Protein AF-A0A1G4RU15-F1 (afdb_monomer_lite)

Foldseek 3Di:
DPPVAPVLVVQLVVLLCCLLQQVCVVVVAAAEEEEQLSSCCLVCVCVQFCPPVVDPDDDPGPHPDGSLVCCLRRYAYECEPPLDLVSVVSSCVRNNLLRYAYDHNPPVGDPCSSVVSLVPRPDDPVSSCNRDDDSCCVVVVD

Sequence (142 aa):
MGPTWAFAQETAVHALRLMGSGLFDEHPNLRIILGHMGEGLPYMMWRIDHRNAWVKVPPKYPAKRRIADYFNENFYITTSGNFRTQTLIDAMLEIGADRILFSTDWPFENIDHAADWFDTTTISEADRAKIGRTNAKLLFGI

InterPro domains:
  IPR006680 Amidohydrolase-related [PF04909] (6-142)
  IPR032465 2-amino-3-carboxymuconate-6-semialdehyde decarboxylase [PTHR21240] (5-141)
  IPR032466 Metal-dependent hydrolase [SSF51556] (3-142)

Structure (mmCIF, N/CA/C/O backbone):
data_AF-A0A1G4RU15-F1
#
_entry.id   AF-A0A1G4RU15-F1
#
loop_
_atom_site.group_PDB
_atom_site.id
_atom_site.type_symbol
_atom_site.label_atom_id
_atom_site.label_alt_id
_atom_site.label_comp_id
_atom_site.label_asym_id
_atom_site.label_entity_id
_atom_site.label_seq_id
_atom_site.pdbx_PDB_ins_code
_atom_site.Cartn_x
_atom_site.Cartn_y
_atom_site.Cartn_z
_atom_site.occupancy
_atom_site.B_iso_or_equiv
_atom_site.auth_seq_id
_atom_site.auth_comp_id
_atom_site.auth_asym_id
_atom_site.auth_atom_id
_atom_site.pdbx_PDB_model_num
ATOM 1 N N . MET A 1 1 ? 1.810 15.568 -16.271 1.00 77.19 1 MET A N 1
ATOM 2 C CA . MET A 1 1 ? 2.767 14.784 -15.460 1.00 77.19 1 MET A CA 1
ATOM 3 C C . MET A 1 1 ? 2.131 13.445 -15.065 1.00 77.19 1 MET A C 1
ATOM 5 O O . MET A 1 1 ? 1.951 13.257 -13.881 1.00 77.19 1 MET A O 1
ATOM 9 N N . GLY A 1 2 ? 1.721 12.563 -15.995 1.00 95.94 2 GLY A N 1
ATOM 10 C CA . GLY A 1 2 ? 0.877 11.372 -15.709 1.00 95.94 2 GLY A CA 1
ATOM 11 C C . GLY A 1 2 ? 1.464 10.376 -14.685 1.00 95.94 2 GLY A C 1
ATOM 12 O O . GLY A 1 2 ? 1.440 10.675 -13.489 1.00 95.94 2 GLY A O 1
ATOM 13 N N . PRO A 1 3 ? 2.032 9.229 -15.108 1.00 96.94 3 PRO A N 1
ATOM 14 C CA . PRO A 1 3 ? 2.704 8.308 -14.181 1.00 96.94 3 PRO A CA 1
ATOM 15 C C . PRO A 1 3 ? 3.962 8.928 -13.554 1.00 96.94 3 PRO A C 1
ATOM 17 O O . PRO A 1 3 ? 4.397 8.525 -12.486 1.00 96.94 3 PRO A O 1
ATOM 20 N N . THR A 1 4 ? 4.519 9.974 -14.173 1.00 98.31 4 THR A N 1
ATOM 21 C CA . THR A 1 4 ? 5.686 10.703 -13.658 1.00 98.31 4 THR A CA 1
ATOM 22 C C . THR A 1 4 ? 5.469 11.294 -12.259 1.00 98.31 4 THR A C 1
ATOM 24 O O . THR A 1 4 ? 6.441 11.429 -11.524 1.00 98.31 4 THR A O 1
ATOM 27 N N . TRP A 1 5 ? 4.244 11.721 -11.907 1.00 98.12 5 TRP A N 1
ATOM 28 C CA . TRP A 1 5 ? 3.980 12.331 -10.591 1.00 98.12 5 TRP A CA 1
ATOM 29 C C . TRP A 1 5 ? 2.497 12.430 -10.209 1.00 98.12 5 TRP A C 1
ATOM 31 O O . TRP A 1 5 ? 2.119 12.148 -9.075 1.00 98.12 5 TRP A O 1
ATOM 41 N N . ALA A 1 6 ? 1.645 12.896 -11.127 1.00 98.56 6 ALA A N 1
ATOM 42 C CA . ALA A 1 6 ? 0.278 13.303 -10.803 1.00 98.56 6 ALA A CA 1
ATOM 43 C C . ALA A 1 6 ? -0.580 12.128 -10.329 1.00 98.56 6 ALA A C 1
ATOM 45 O O . ALA A 1 6 ? -1.410 12.319 -9.446 1.00 98.56 6 ALA A O 1
ATOM 46 N N . PHE A 1 7 ? -0.355 10.930 -10.878 1.00 98.75 7 PHE A N 1
ATOM 47 C CA . PHE A 1 7 ? -1.064 9.722 -10.450 1.00 98.75 7 PHE A CA 1
ATOM 48 C C . PHE A 1 7 ? -0.793 9.396 -8.982 1.00 98.75 7 PHE A C 1
ATOM 50 O O . PHE A 1 7 ? -1.748 9.219 -8.226 1.00 98.75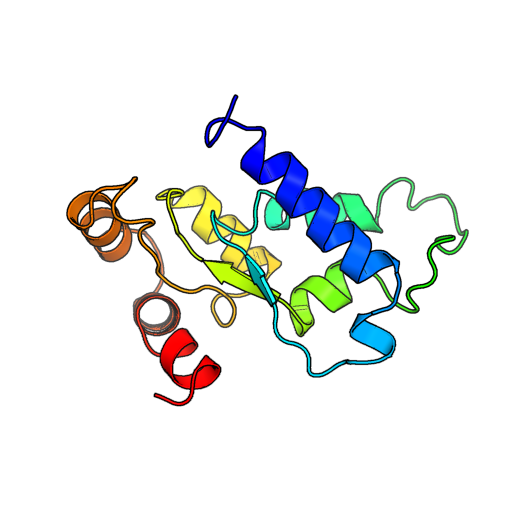 7 PHE A O 1
ATOM 57 N N . ALA A 1 8 ? 0.476 9.419 -8.563 1.00 98.81 8 ALA A N 1
ATOM 58 C CA . ALA A 1 8 ? 0.843 9.163 -7.176 1.00 98.81 8 ALA A CA 1
ATOM 59 C C . ALA A 1 8 ? 0.236 10.207 -6.235 1.00 98.81 8 ALA A C 1
ATOM 61 O O . ALA A 1 8 ? -0.407 9.858 -5.250 1.00 98.81 8 ALA A O 1
ATOM 62 N N . GLN A 1 9 ? 0.356 11.494 -6.574 1.00 98.75 9 GLN A N 1
ATOM 63 C CA . GLN A 1 9 ? -0.203 12.567 -5.750 1.00 98.75 9 GLN A CA 1
ATOM 64 C C . GLN A 1 9 ? -1.723 12.442 -5.573 1.00 98.75 9 GLN A C 1
ATOM 66 O O . GLN A 1 9 ? -2.218 12.541 -4.450 1.00 98.75 9 GLN A O 1
ATOM 71 N N . GLU A 1 10 ? -2.467 12.252 -6.664 1.00 98.88 10 GLU A N 1
ATOM 72 C CA . GLU A 1 10 ? -3.929 12.142 -6.614 1.00 98.88 10 GLU A CA 1
ATOM 73 C C . GLU A 1 10 ? -4.352 10.923 -5.787 1.00 98.88 10 GLU A C 1
ATOM 75 O O . GLU A 1 10 ? -5.159 11.031 -4.861 1.00 98.88 10 GLU A O 1
ATOM 80 N N . THR A 1 11 ? -3.744 9.770 -6.063 1.00 98.88 11 THR A N 1
ATOM 81 C CA . THR A 1 11 ? -4.098 8.498 -5.428 1.00 98.88 11 THR A CA 1
ATOM 82 C C . THR A 1 11 ? -3.719 8.479 -3.946 1.00 98.88 11 THR A C 1
ATOM 84 O O . THR A 1 11 ? -4.535 8.083 -3.109 1.00 98.88 11 THR A O 1
ATOM 87 N N . ALA A 1 12 ? -2.533 8.983 -3.587 1.00 98.88 12 ALA A N 1
ATOM 88 C CA . ALA A 1 12 ? -2.101 9.106 -2.197 1.00 98.88 12 ALA A CA 1
ATOM 89 C C . ALA A 1 12 ? -3.045 10.015 -1.400 1.00 98.88 12 ALA A C 1
ATOM 91 O O . ALA A 1 12 ? -3.504 9.642 -0.319 1.00 98.88 12 ALA A O 1
ATOM 92 N N . VAL A 1 13 ? -3.396 11.191 -1.935 1.00 98.88 13 VAL A N 1
ATOM 93 C CA . VAL A 1 13 ? -4.332 12.104 -1.261 1.00 98.88 13 VAL A CA 1
ATOM 94 C C . VAL A 1 13 ? -5.717 11.478 -1.137 1.00 98.88 13 VAL A C 1
ATOM 96 O O . VAL A 1 13 ? -6.344 11.617 -0.086 1.00 98.88 13 VAL A O 1
ATOM 99 N N . HIS A 1 14 ? -6.195 10.756 -2.151 1.00 98.94 14 HIS A N 1
ATOM 100 C CA . HIS A 1 14 ? -7.464 10.041 -2.060 1.00 98.94 14 HIS A CA 1
ATOM 101 C C . HIS A 1 14 ? -7.431 9.011 -0.920 1.00 98.94 14 HIS A C 1
ATOM 103 O O . HIS A 1 14 ? -8.293 9.054 -0.041 1.00 98.94 14 HI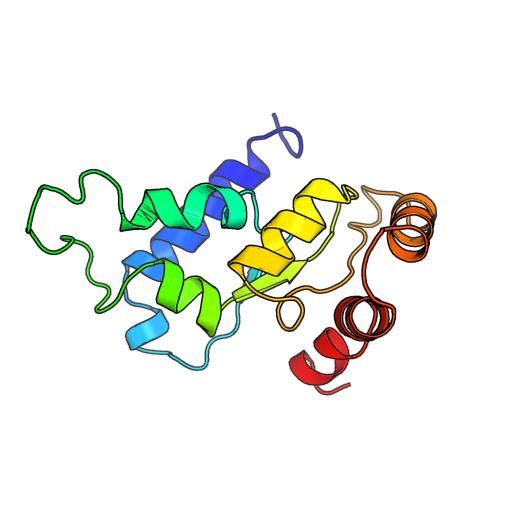S A O 1
ATOM 109 N N . ALA A 1 15 ? -6.405 8.161 -0.847 1.00 98.94 15 ALA A N 1
ATOM 110 C CA . ALA A 1 15 ? -6.256 7.188 0.236 1.00 98.94 15 ALA A CA 1
ATOM 111 C C . ALA A 1 15 ? -6.217 7.858 1.625 1.00 98.94 15 ALA A C 1
ATOM 113 O O . ALA A 1 15 ? -6.905 7.417 2.548 1.00 98.94 15 ALA A O 1
ATOM 114 N N . LEU A 1 16 ? -5.493 8.976 1.765 1.00 98.88 16 LEU A N 1
ATOM 115 C CA . LEU A 1 16 ? -5.460 9.771 2.999 1.00 98.88 16 LEU A CA 1
ATOM 116 C C . LEU A 1 16 ? -6.829 10.345 3.372 1.00 98.88 16 LEU A C 1
ATOM 118 O O . LEU A 1 16 ? -7.154 10.416 4.556 1.00 98.88 16 LEU A O 1
ATOM 122 N N . ARG A 1 17 ? -7.653 10.730 2.391 1.00 98.88 17 ARG A N 1
ATOM 123 C CA . ARG A 1 17 ? -9.027 11.187 2.641 1.00 98.88 17 ARG A CA 1
ATOM 124 C C . ARG A 1 17 ? -9.920 10.056 3.138 1.00 98.88 17 ARG A C 1
ATOM 126 O O . ARG A 1 17 ? -10.686 10.302 4.062 1.00 98.88 17 ARG A O 1
ATOM 133 N N . LEU A 1 18 ? -9.799 8.847 2.582 1.00 98.94 18 LEU A N 1
ATOM 134 C CA . LEU A 1 18 ? -10.533 7.669 3.071 1.00 98.94 18 LEU A CA 1
ATOM 135 C C . LEU A 1 18 ? -10.139 7.333 4.514 1.00 98.94 18 LEU A C 1
ATOM 137 O O . LEU A 1 18 ? -10.999 7.077 5.353 1.00 98.94 18 LEU A O 1
ATOM 141 N N . MET A 1 19 ? -8.838 7.376 4.819 1.00 98.81 19 MET A N 1
ATOM 142 C CA . MET A 1 19 ? -8.343 7.144 6.176 1.00 98.81 19 MET A CA 1
ATOM 143 C C . MET A 1 19 ? -8.836 8.225 7.138 1.00 98.81 19 MET A C 1
ATOM 145 O O . MET A 1 19 ? -9.441 7.911 8.156 1.00 98.81 19 MET A O 1
ATOM 149 N N . GLY A 1 20 ? -8.648 9.501 6.791 1.00 98.62 20 GLY A N 1
ATOM 150 C CA . GLY A 1 20 ? -9.035 10.630 7.634 1.00 98.62 20 GLY A CA 1
ATOM 151 C C . GLY A 1 20 ? -10.545 10.795 7.818 1.00 98.62 20 GLY A C 1
ATOM 152 O O . GLY A 1 20 ? -10.962 11.359 8.828 1.00 98.62 20 GLY A O 1
ATOM 153 N N . SER A 1 21 ? -11.380 10.300 6.897 1.00 98.75 21 SER A N 1
ATOM 154 C CA . SER A 1 21 ? -12.840 10.403 7.018 1.00 98.75 21 SER A CA 1
ATOM 155 C C . SER A 1 21 ? -13.442 9.469 8.068 1.00 98.75 21 SER A C 1
ATOM 157 O O . SER A 1 21 ? -14.617 9.626 8.376 1.00 98.75 21 SER A O 1
ATOM 159 N N . GLY A 1 22 ? -12.678 8.506 8.597 1.00 98.56 22 GLY A N 1
ATOM 160 C CA . GLY A 1 22 ? -13.190 7.486 9.516 1.00 98.56 22 GLY A CA 1
ATOM 161 C C . GLY A 1 22 ? -13.860 6.297 8.821 1.00 98.56 22 GLY A C 1
ATOM 162 O O . GLY A 1 22 ? -14.471 5.471 9.492 1.00 98.56 22 GLY A O 1
ATOM 163 N N . LEU A 1 23 ? -13.711 6.151 7.494 1.00 98.88 23 LEU A N 1
ATOM 164 C CA . LEU A 1 23 ? -14.312 5.045 6.730 1.00 98.88 23 LEU A CA 1
ATOM 165 C C . LEU A 1 23 ? -13.963 3.672 7.328 1.00 98.88 23 LEU A C 1
ATOM 167 O O . LEU A 1 23 ? -14.805 2.782 7.415 1.00 98.88 23 LEU A O 1
ATOM 171 N N . PHE A 1 24 ? -12.714 3.504 7.753 1.00 98.88 24 PHE A N 1
ATOM 172 C CA . PHE A 1 24 ? -12.217 2.245 8.304 1.00 98.88 24 PHE A CA 1
ATOM 173 C C . PHE A 1 24 ? -12.575 2.040 9.782 1.00 98.88 24 PHE A C 1
ATOM 175 O O . PHE A 1 24 ? -12.439 0.928 10.280 1.00 98.88 24 PHE A O 1
ATOM 182 N N . ASP A 1 25 ? -13.080 3.064 10.479 1.00 98.75 25 ASP A N 1
ATOM 183 C CA . ASP A 1 25 ? -13.737 2.857 11.774 1.00 98.75 25 ASP A CA 1
ATOM 184 C C . ASP A 1 25 ? -15.120 2.222 11.587 1.00 98.75 25 ASP A C 1
ATOM 186 O O . ASP A 1 25 ? -15.534 1.387 12.390 1.00 98.75 25 ASP A O 1
ATOM 190 N N . GLU A 1 26 ? -15.837 2.622 10.535 1.00 98.75 26 GLU A N 1
ATOM 191 C CA . GLU A 1 26 ? -17.169 2.104 10.198 1.00 98.75 26 GLU A CA 1
ATOM 192 C C . GLU A 1 26 ? -17.091 0.726 9.529 1.00 98.75 26 GLU A C 1
ATOM 194 O O . GLU A 1 26 ? -17.918 -0.154 9.783 1.00 98.75 26 GLU A O 1
ATOM 199 N N . HIS A 1 27 ? -16.061 0.510 8.710 1.00 98.75 27 HIS A N 1
ATOM 200 C CA . HIS A 1 27 ? -15.855 -0.721 7.957 1.00 98.75 27 HIS A CA 1
ATOM 201 C C . HIS A 1 27 ? -14.427 -1.269 8.141 1.00 98.75 27 HIS A C 1
ATOM 203 O O . HIS A 1 27 ? -13.633 -1.282 7.194 1.00 98.75 27 HIS A O 1
ATOM 209 N N . PRO A 1 28 ? -14.087 -1.786 9.337 1.00 98.56 28 PRO A N 1
ATOM 210 C CA . PRO A 1 28 ? -12.715 -2.181 9.684 1.00 98.56 28 PRO A CA 1
ATOM 211 C C . PRO A 1 28 ? -12.166 -3.350 8.860 1.00 98.56 28 PRO A C 1
ATOM 213 O O . PRO A 1 28 ? -10.955 -3.536 8.778 1.00 98.56 28 PRO A O 1
ATOM 216 N N . ASN A 1 29 ? -13.039 -4.126 8.217 1.00 98.31 29 ASN A N 1
ATOM 217 C CA . ASN A 1 29 ? -12.649 -5.271 7.396 1.00 98.31 29 ASN A CA 1
ATOM 218 C C . ASN A 1 29 ? -12.398 -4.916 5.923 1.00 98.31 29 ASN A C 1
ATOM 220 O O . ASN A 1 29 ? -12.017 -5.801 5.156 1.00 98.31 29 ASN A O 1
ATOM 224 N N . LEU A 1 30 ? -12.608 -3.657 5.507 1.00 98.69 30 LEU A N 1
ATOM 225 C CA . LEU A 1 30 ? -12.276 -3.242 4.145 1.00 98.69 30 LEU A CA 1
ATOM 226 C C . LEU A 1 30 ? -10.779 -3.417 3.893 1.00 98.69 30 LEU A C 1
ATOM 228 O O . LEU A 1 30 ? -9.943 -3.017 4.709 1.00 98.69 30 LEU A O 1
ATOM 232 N N . ARG A 1 31 ? -10.466 -4.005 2.737 1.00 98.62 31 ARG A N 1
ATOM 233 C CA . ARG A 1 31 ? -9.109 -4.150 2.216 1.00 98.62 31 ARG A CA 1
ATOM 234 C C . ARG A 1 31 ? -8.985 -3.307 0.953 1.00 98.62 31 ARG A C 1
ATOM 236 O O . ARG A 1 31 ? -9.740 -3.514 0.008 1.00 98.62 31 ARG A O 1
ATOM 243 N N . ILE A 1 32 ? -8.056 -2.360 0.957 1.00 98.88 32 ILE A N 1
ATOM 244 C CA . ILE A 1 32 ? -7.750 -1.483 -0.176 1.00 98.88 32 ILE A CA 1
ATOM 245 C C . ILE A 1 32 ? -6.367 -1.846 -0.710 1.00 98.88 32 ILE A C 1
ATOM 247 O O . ILE A 1 32 ? -5.477 -2.201 0.059 1.00 98.88 32 ILE A O 1
ATOM 251 N N . ILE A 1 33 ? -6.185 -1.767 -2.024 1.00 98.94 33 ILE A N 1
ATOM 252 C CA . ILE A 1 33 ? -4.907 -2.045 -2.679 1.00 98.94 33 ILE A CA 1
ATOM 253 C C . ILE A 1 33 ? -4.469 -0.785 -3.419 1.00 98.94 33 ILE A C 1
ATOM 255 O O . ILE A 1 33 ? -5.254 -0.224 -4.181 1.00 98.94 33 ILE A O 1
ATOM 259 N N . LEU A 1 34 ? -3.229 -0.353 -3.191 1.00 98.94 34 LEU A N 1
ATOM 260 C CA . LEU A 1 34 ? -2.592 0.735 -3.936 1.00 98.94 34 LEU A CA 1
ATOM 261 C C . LEU A 1 34 ? -1.465 0.193 -4.817 1.00 98.94 34 LEU A C 1
ATOM 263 O O . LEU A 1 34 ? -0.730 -0.710 -4.415 1.00 98.94 34 LEU A O 1
ATOM 267 N N . GLY A 1 35 ? -1.330 0.741 -6.021 1.00 98.81 35 GLY A N 1
ATOM 268 C CA . GLY A 1 35 ? -0.218 0.437 -6.914 1.00 98.81 35 GLY A CA 1
ATOM 269 C C . GLY A 1 35 ? 1.086 1.095 -6.468 1.00 98.81 35 GLY A C 1
ATOM 270 O O . GLY A 1 35 ? 1.167 1.706 -5.399 1.00 98.81 35 GLY A O 1
ATOM 271 N N . HIS A 1 36 ? 2.117 0.947 -7.296 1.00 98.88 36 HIS A N 1
ATOM 272 C CA . HIS A 1 36 ? 3.255 1.871 -7.368 1.00 98.88 36 HIS A CA 1
ATOM 273 C C . HIS A 1 36 ? 3.990 2.073 -6.038 1.00 98.88 36 HIS A C 1
ATOM 275 O O . HIS A 1 36 ? 4.472 3.161 -5.719 1.00 98.88 36 HIS A O 1
ATOM 281 N N . MET A 1 37 ? 4.109 0.989 -5.267 1.00 98.88 37 MET A N 1
ATOM 282 C CA . MET A 1 37 ? 4.673 0.940 -3.914 1.00 98.88 37 MET A CA 1
ATOM 283 C C . MET A 1 37 ? 3.954 1.853 -2.912 1.00 98.88 37 MET A C 1
ATOM 285 O O . MET A 1 37 ? 4.566 2.450 -2.027 1.00 98.88 37 MET A O 1
ATOM 289 N N . GLY A 1 38 ? 2.632 1.951 -3.034 1.00 98.81 38 GLY A N 1
ATOM 290 C CA . GLY A 1 38 ? 1.794 2.736 -2.136 1.00 98.81 38 GLY A CA 1
ATOM 291 C C . GLY A 1 38 ? 1.866 4.235 -2.396 1.00 98.81 38 GLY A C 1
ATOM 292 O O . GLY A 1 38 ? 1.631 5.007 -1.472 1.00 98.81 38 GLY A O 1
ATOM 293 N N . GLU A 1 39 ? 2.208 4.654 -3.617 1.00 98.88 39 GLU A N 1
ATOM 294 C CA . GLU A 1 39 ? 2.147 6.059 -4.051 1.00 98.88 39 GLU A CA 1
ATOM 295 C C . GLU A 1 39 ? 2.992 7.017 -3.189 1.00 98.88 39 GLU A C 1
ATOM 297 O O . GLU A 1 39 ? 2.649 8.180 -2.976 1.00 98.88 39 GLU A O 1
ATOM 302 N N . GLY A 1 40 ? 4.102 6.509 -2.642 1.00 98.81 40 GLY A N 1
ATOM 303 C CA . GLY A 1 40 ? 5.002 7.256 -1.757 1.00 98.81 40 GLY A CA 1
ATOM 304 C C . GLY A 1 40 ? 4.523 7.391 -0.307 1.00 98.81 40 GLY A C 1
ATOM 305 O O . GLY A 1 40 ? 5.217 8.006 0.505 1.00 98.81 40 GLY A O 1
ATOM 306 N N . LEU A 1 41 ? 3.373 6.806 0.048 1.00 98.88 41 LEU A N 1
ATOM 307 C CA . LEU A 1 41 ? 2.854 6.826 1.415 1.00 98.88 41 LEU A CA 1
ATOM 308 C C . LEU A 1 41 ? 3.783 6.168 2.444 1.00 98.88 41 LEU A C 1
ATOM 310 O O . LEU A 1 41 ? 3.952 6.805 3.484 1.00 98.88 41 LEU A O 1
ATOM 314 N N . PRO A 1 42 ? 4.399 4.983 2.203 1.00 98.81 42 PRO A N 1
ATOM 315 C CA . PRO A 1 42 ? 5.265 4.344 3.200 1.00 98.81 42 PRO A CA 1
ATOM 316 C C . PRO A 1 42 ? 6.338 5.296 3.740 1.00 98.81 42 PRO A C 1
ATOM 318 O O . PRO A 1 42 ? 6.354 5.599 4.930 1.00 98.81 42 PRO A O 1
ATOM 321 N N . TYR A 1 43 ? 7.110 5.908 2.842 1.00 98.88 43 TYR A N 1
ATOM 322 C CA . TYR A 1 43 ? 8.205 6.816 3.187 1.00 98.88 43 TYR A CA 1
ATOM 323 C C . TYR A 1 43 ? 7.780 8.017 4.052 1.00 98.88 43 TYR A C 1
ATOM 325 O O . TYR A 1 43 ? 8.524 8.500 4.906 1.00 98.88 43 TYR A O 1
ATOM 333 N N . MET A 1 44 ? 6.574 8.544 3.823 1.00 98.75 44 MET A N 1
ATOM 334 C CA . MET A 1 44 ? 6.084 9.750 4.498 1.00 98.75 44 MET A CA 1
ATOM 335 C C . MET A 1 44 ? 5.192 9.451 5.707 1.00 98.75 44 MET A C 1
ATOM 337 O O . MET A 1 44 ? 4.806 10.391 6.414 1.00 98.75 44 MET A O 1
ATOM 341 N N . MET A 1 45 ? 4.874 8.179 5.967 1.00 98.75 45 MET A N 1
ATOM 342 C CA . MET A 1 45 ? 3.845 7.773 6.925 1.00 98.75 45 MET A CA 1
ATOM 343 C C . MET A 1 45 ? 4.126 8.293 8.333 1.00 98.75 45 MET A C 1
ATOM 345 O O . MET A 1 45 ? 3.257 8.907 8.958 1.00 98.75 45 MET A O 1
ATOM 349 N N . TRP A 1 46 ? 5.373 8.180 8.803 1.00 98.62 46 TRP A N 1
ATOM 350 C CA . TRP A 1 46 ? 5.746 8.728 10.105 1.00 98.62 46 TRP A CA 1
ATOM 351 C C . TRP A 1 46 ? 5.451 10.229 10.200 1.00 98.62 46 TRP A C 1
ATOM 353 O O . TRP A 1 46 ? 4.847 10.691 11.171 1.00 98.62 46 TRP A O 1
ATOM 363 N N . ARG A 1 47 ? 5.817 11.011 9.178 1.00 98.69 47 ARG A N 1
ATOM 364 C CA . ARG A 1 47 ? 5.596 12.464 9.178 1.00 98.69 47 ARG A CA 1
ATOM 365 C C . ARG A 1 47 ? 4.108 12.813 9.174 1.00 98.69 47 ARG A C 1
ATOM 367 O O . ARG A 1 47 ? 3.741 13.810 9.799 1.00 98.69 47 ARG A O 1
ATOM 374 N N . ILE A 1 48 ? 3.272 12.029 8.493 1.00 98.44 48 ILE A N 1
ATOM 375 C CA . ILE A 1 48 ? 1.825 12.266 8.385 1.00 98.44 48 ILE A CA 1
ATOM 376 C C . ILE A 1 48 ? 1.165 12.324 9.770 1.00 98.44 48 ILE A C 1
ATOM 378 O O . ILE A 1 48 ? 0.390 13.249 10.026 1.00 98.44 48 ILE A O 1
ATOM 382 N N . ASP A 1 49 ? 1.533 11.428 10.688 1.00 98.00 49 ASP A N 1
ATOM 383 C CA . ASP A 1 49 ? 0.981 11.422 12.048 1.00 98.00 49 ASP A CA 1
ATOM 384 C C . ASP A 1 49 ? 1.798 12.255 13.049 1.00 98.00 49 ASP A C 1
ATOM 386 O O . ASP A 1 49 ? 1.226 12.924 13.912 1.00 98.00 49 ASP A O 1
ATOM 390 N N . HIS A 1 50 ? 3.129 12.279 12.927 1.00 97.25 50 HIS A N 1
ATOM 391 C CA . HIS A 1 50 ? 4.016 12.806 13.975 1.00 97.25 50 HIS A CA 1
ATOM 392 C C . HIS A 1 50 ? 4.517 14.238 13.729 1.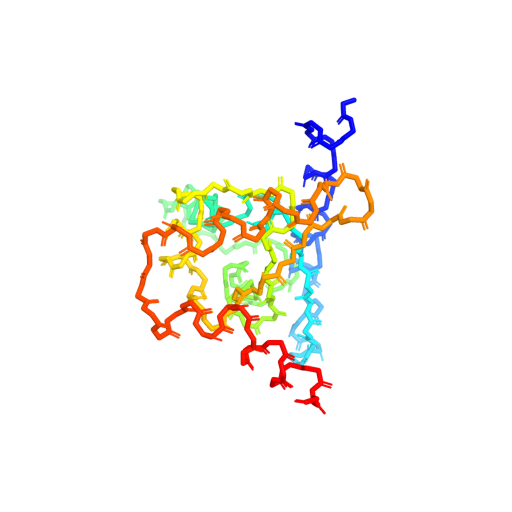00 97.25 50 HIS A C 1
ATOM 394 O O . HIS A 1 50 ? 5.254 14.792 14.552 1.00 97.25 50 HIS A O 1
ATOM 400 N N . ARG A 1 51 ? 4.120 14.899 12.629 1.00 94.94 51 ARG A N 1
ATOM 401 C CA . ARG A 1 51 ? 4.418 16.331 12.439 1.00 94.94 51 ARG A CA 1
ATOM 402 C C . ARG A 1 51 ? 3.945 17.157 13.638 1.00 94.94 51 ARG A C 1
ATOM 404 O O . ARG A 1 51 ? 2.808 17.012 14.089 1.00 94.94 51 ARG A O 1
ATOM 411 N N . ASN A 1 52 ? 4.809 18.065 14.095 1.00 93.69 52 ASN A N 1
ATOM 412 C CA . ASN A 1 52 ? 4.577 18.939 15.247 1.00 93.69 52 ASN A CA 1
ATOM 413 C C . ASN A 1 52 ? 4.245 18.178 16.544 1.00 93.69 52 ASN A C 1
ATOM 415 O O . ASN A 1 52 ? 3.427 18.652 17.322 1.00 93.69 52 ASN A O 1
ATOM 419 N N . ALA A 1 53 ? 4.891 17.034 16.807 1.00 94.25 53 ALA A N 1
ATOM 420 C CA . ALA A 1 53 ? 4.638 16.196 17.991 1.00 94.25 53 ALA A CA 1
ATOM 421 C C . ALA A 1 53 ? 4.761 16.915 19.356 1.00 94.25 53 ALA A C 1
ATOM 423 O O . ALA A 1 53 ? 4.267 16.417 20.365 1.00 94.25 53 ALA A O 1
ATOM 424 N N . TRP A 1 54 ? 5.390 18.094 19.409 1.00 94.25 54 TRP A 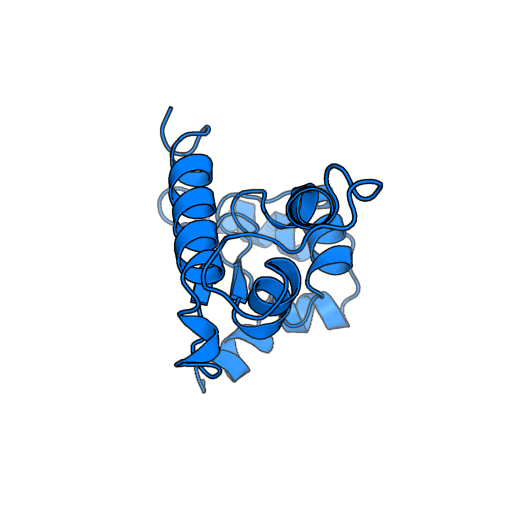N 1
ATOM 425 C CA . TRP A 1 54 ? 5.415 18.946 20.604 1.00 94.25 54 TRP A CA 1
ATOM 426 C C . TRP A 1 54 ? 4.044 19.582 20.925 1.00 94.25 54 TRP A C 1
ATOM 428 O O . TRP A 1 54 ? 3.795 19.962 22.069 1.00 94.25 54 TRP A O 1
ATOM 438 N N . VAL A 1 55 ? 3.136 19.665 19.946 1.00 94.50 55 VAL A N 1
ATOM 439 C CA . VAL A 1 55 ? 1.756 20.140 20.102 1.00 94.50 55 VAL A CA 1
ATOM 440 C C . VAL A 1 55 ? 0.870 18.982 20.560 1.00 94.50 55 VAL A C 1
ATOM 442 O O . VAL A 1 55 ? 0.517 18.100 19.782 1.00 94.50 55 VAL A O 1
ATOM 445 N N . LYS A 1 56 ? 0.460 19.001 21.831 1.00 92.31 56 LYS A N 1
ATOM 446 C CA . LYS A 1 56 ? -0.380 17.959 22.448 1.00 92.31 56 LYS A CA 1
ATOM 447 C C . LYS A 1 56 ? -1.875 18.192 22.207 1.00 92.31 56 LYS A C 1
ATOM 449 O O . LYS A 1 56 ? -2.656 18.277 23.150 1.00 92.31 56 LYS A O 1
ATOM 454 N N . VAL A 1 57 ? -2.263 18.342 20.943 1.00 92.25 57 VAL A N 1
ATOM 455 C CA . VAL A 1 57 ? -3.665 18.501 20.530 1.00 92.25 57 VAL A CA 1
ATOM 456 C C . VAL A 1 57 ? -4.025 17.336 19.614 1.00 92.25 57 VAL A C 1
ATOM 458 O O . VAL A 1 57 ? -3.264 17.058 18.683 1.00 92.25 57 VAL A O 1
ATOM 461 N N . PRO A 1 58 ? -5.154 16.645 19.848 1.00 91.25 58 PRO A N 1
ATOM 462 C CA . PRO A 1 58 ? -5.574 15.568 18.966 1.00 91.25 58 PRO A CA 1
ATOM 463 C C . PRO A 1 58 ? -5.843 16.096 17.545 1.00 91.25 58 PRO A C 1
ATOM 465 O O . PRO A 1 58 ? -6.217 17.264 17.371 1.00 91.25 58 PRO A O 1
AT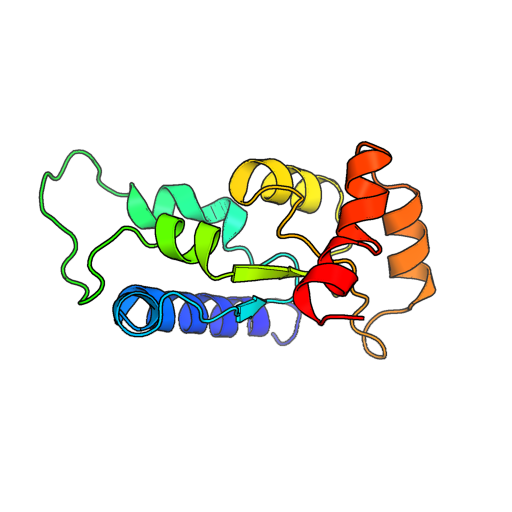OM 468 N N . PRO A 1 59 ? -5.666 15.260 16.509 1.00 93.19 59 PRO A N 1
ATOM 469 C CA . PRO A 1 59 ? -6.077 15.603 15.155 1.00 93.19 59 PRO A CA 1
ATOM 470 C C . PRO A 1 59 ? -7.564 15.980 15.086 1.00 93.19 59 PRO A C 1
ATOM 472 O O . PRO A 1 59 ? -8.377 15.503 15.869 1.00 93.19 59 PRO A O 1
ATOM 475 N N . LYS A 1 60 ? -7.920 16.849 14.133 1.00 95.25 60 LYS A N 1
ATOM 476 C CA . LYS A 1 60 ? -9.302 17.330 13.937 1.00 95.25 60 LYS A CA 1
ATOM 477 C C . LYS A 1 60 ? -10.083 16.554 12.870 1.00 95.25 60 LYS A C 1
ATOM 479 O O . LYS A 1 60 ? -11.185 16.963 12.518 1.00 95.25 60 LYS A O 1
ATOM 484 N N . TYR A 1 61 ? -9.494 15.508 12.295 1.00 97.44 61 TYR A N 1
ATOM 485 C CA . TYR A 1 61 ? -10.185 14.677 11.314 1.00 97.44 61 TYR A CA 1
ATOM 486 C C . TYR A 1 61 ? -11.182 13.726 12.010 1.00 97.44 61 TYR A C 1
ATOM 488 O O . TYR A 1 61 ? -10.989 13.430 13.187 1.00 97.44 61 TYR A O 1
ATOM 496 N N . PRO A 1 62 ? -12.245 13.266 11.322 1.00 98.38 62 PRO A N 1
ATOM 497 C CA . PRO A 1 62 ? -13.247 12.370 11.911 1.00 98.38 62 PRO A CA 1
ATOM 498 C C . PRO A 1 62 ? -12.731 11.004 12.388 1.00 98.38 62 PRO A C 1
ATOM 500 O O . PRO A 1 62 ? -13.305 10.441 13.318 1.00 98.38 62 PRO A O 1
ATOM 503 N N . ALA A 1 63 ? -11.685 10.466 11.753 1.00 98.56 63 ALA A N 1
ATOM 504 C CA . ALA A 1 63 ? -11.131 9.160 12.103 1.00 98.56 63 ALA A CA 1
ATOM 505 C C . ALA A 1 63 ? -10.658 9.083 13.564 1.00 98.56 63 ALA A C 1
ATOM 507 O O . ALA A 1 63 ? -10.074 10.026 14.100 1.00 98.56 63 ALA A O 1
ATOM 508 N N . LYS A 1 64 ? -10.896 7.939 14.209 1.00 98.12 64 LYS A N 1
ATOM 509 C CA . LYS A 1 64 ? -10.650 7.735 15.647 1.00 98.12 64 LYS A CA 1
ATOM 510 C C . LYS A 1 64 ? -9.196 7.421 15.991 1.00 98.12 64 LYS A C 1
ATOM 512 O O . LYS A 1 64 ? -8.807 7.550 17.152 1.00 98.12 64 LYS A O 1
ATOM 517 N N . ARG A 1 65 ? -8.406 6.969 15.018 1.00 98.00 65 ARG A N 1
ATOM 518 C CA . ARG A 1 65 ? -7.015 6.528 15.191 1.00 98.00 65 ARG A CA 1
ATOM 519 C C . ARG A 1 65 ? -6.079 7.260 14.236 1.00 98.00 65 ARG A C 1
ATOM 521 O O . ARG A 1 65 ? -6.502 8.132 13.480 1.00 98.00 65 ARG A O 1
ATOM 528 N N . ARG A 1 66 ? -4.794 6.912 14.289 1.00 98.19 66 ARG A N 1
ATOM 529 C CA . ARG A 1 66 ? -3.772 7.495 13.418 1.00 98.19 66 ARG A CA 1
ATOM 530 C C . ARG A 1 66 ? -3.935 6.998 11.988 1.00 98.19 66 ARG A C 1
ATOM 532 O O . ARG A 1 66 ? -4.437 5.898 11.757 1.00 98.19 66 ARG A O 1
ATOM 539 N N . ILE A 1 67 ? -3.441 7.777 11.032 1.00 98.62 67 ILE A N 1
ATOM 540 C CA . ILE A 1 67 ? -3.472 7.398 9.617 1.00 98.62 67 ILE A CA 1
ATOM 541 C C . ILE A 1 67 ? -2.645 6.126 9.386 1.00 98.62 67 ILE A C 1
ATOM 543 O O . ILE A 1 67 ? -3.114 5.215 8.704 1.00 98.62 67 ILE A O 1
ATOM 547 N N . ALA A 1 68 ? -1.481 6.013 10.032 1.00 98.56 68 ALA A N 1
ATOM 548 C CA . ALA A 1 68 ? -0.633 4.825 9.975 1.00 98.56 68 ALA A CA 1
ATOM 549 C C . ALA A 1 68 ? -1.341 3.554 10.465 1.00 98.56 68 ALA A C 1
ATOM 551 O O . ALA A 1 68 ? -1.096 2.478 9.926 1.00 98.56 68 ALA A O 1
ATOM 552 N N . ASP A 1 69 ? -2.249 3.663 11.444 1.00 98.75 69 ASP A N 1
ATOM 553 C CA . ASP A 1 69 ? -2.979 2.501 11.957 1.00 98.75 69 ASP A CA 1
ATOM 554 C C . ASP A 1 69 ? -3.910 1.934 10.868 1.00 98.75 69 ASP A C 1
ATOM 556 O O . ASP A 1 69 ? -3.949 0.727 10.642 1.00 98.75 69 ASP A O 1
ATOM 560 N N . TYR A 1 70 ? -4.622 2.797 10.134 1.00 98.88 70 TYR A N 1
ATOM 561 C CA . TYR A 1 70 ? -5.466 2.358 9.017 1.00 98.88 70 TYR A CA 1
ATOM 562 C C . TYR A 1 70 ? -4.648 1.889 7.818 1.00 98.88 70 TYR A C 1
ATOM 564 O O . TYR A 1 70 ? -5.012 0.896 7.194 1.00 98.88 70 TYR A O 1
ATOM 572 N N . PHE A 1 71 ? -3.532 2.547 7.501 1.00 98.88 71 PHE A N 1
ATOM 573 C CA . PHE A 1 71 ? -2.644 2.089 6.433 1.00 98.88 71 PHE A CA 1
ATOM 574 C C . PHE A 1 71 ? -2.144 0.661 6.709 1.00 98.88 71 PHE A C 1
ATOM 576 O O . PHE A 1 71 ? -2.305 -0.232 5.879 1.00 98.88 71 PHE A O 1
ATOM 583 N N . ASN A 1 72 ? -1.661 0.410 7.927 1.00 98.62 72 ASN A N 1
ATOM 584 C CA . ASN A 1 72 ? -1.117 -0.886 8.330 1.00 98.62 72 ASN A CA 1
ATOM 585 C C . ASN A 1 72 ? -2.172 -1.979 8.515 1.00 98.62 72 ASN A C 1
ATOM 587 O O . ASN A 1 72 ? -1.826 -3.156 8.542 1.00 98.62 72 ASN A O 1
ATOM 591 N N . GLU A 1 73 ? -3.451 -1.638 8.665 1.00 98.62 73 GLU A N 1
ATOM 592 C CA . GLU A 1 73 ? -4.510 -2.627 8.875 1.00 98.62 73 GLU A CA 1
ATOM 593 C C . GLU A 1 73 ? -5.359 -2.856 7.623 1.00 98.62 73 GLU A C 1
ATOM 595 O O . GLU A 1 73 ? -5.689 -4.002 7.301 1.00 98.62 73 GLU A O 1
ATOM 600 N N . ASN A 1 74 ? -5.672 -1.807 6.871 1.00 98.88 74 ASN A N 1
ATOM 601 C CA . ASN A 1 74 ? -6.635 -1.848 5.774 1.00 98.88 74 ASN A CA 1
ATOM 602 C C . ASN A 1 74 ? -5.986 -1.890 4.392 1.00 98.88 74 ASN A C 1
ATOM 604 O O . ASN A 1 74 ? -6.665 -2.277 3.443 1.00 98.88 74 ASN A O 1
ATOM 608 N N . PHE A 1 75 ? -4.702 -1.551 4.257 1.00 98.94 75 PHE A N 1
ATOM 609 C CA . PHE A 1 75 ? -4.067 -1.446 2.946 1.00 98.94 75 PHE A CA 1
ATOM 610 C C . PHE A 1 75 ? -3.108 -2.601 2.642 1.00 98.94 75 PHE A C 1
ATOM 612 O O . PHE A 1 75 ? -2.465 -3.178 3.523 1.00 98.94 75 PHE A O 1
ATOM 619 N N . TYR A 1 76 ? -3.047 -2.921 1.355 1.00 98.94 76 TYR A N 1
ATOM 620 C CA . TYR A 1 76 ? -1.965 -3.628 0.686 1.00 98.94 76 TYR A CA 1
ATOM 621 C C . TYR A 1 76 ? -1.375 -2.691 -0.369 1.00 98.94 76 TYR A C 1
ATOM 623 O O . TYR A 1 76 ? -2.072 -1.815 -0.891 1.00 98.94 76 TYR A O 1
ATOM 631 N N . ILE A 1 77 ? -0.110 -2.892 -0.716 1.00 98.94 77 ILE A N 1
ATOM 632 C CA . ILE A 1 77 ? 0.546 -2.170 -1.808 1.00 98.94 77 ILE A CA 1
ATOM 633 C C . ILE A 1 77 ? 1.092 -3.150 -2.843 1.00 98.94 77 ILE A C 1
ATOM 635 O O . ILE A 1 77 ? 1.391 -4.298 -2.511 1.00 98.94 77 ILE A O 1
ATOM 639 N N . THR A 1 78 ? 1.248 -2.708 -4.089 1.00 98.94 78 THR A N 1
ATOM 640 C CA . THR A 1 78 ? 1.865 -3.518 -5.145 1.00 98.94 78 THR A CA 1
ATOM 641 C C . THR A 1 78 ? 3.127 -2.881 -5.718 1.00 98.94 78 THR A C 1
ATOM 643 O O . THR A 1 78 ? 3.328 -1.675 -5.600 1.00 98.94 78 THR A O 1
ATOM 646 N N . THR A 1 79 ? 3.973 -3.681 -6.365 1.00 98.94 79 THR A N 1
ATOM 647 C CA . THR A 1 79 ? 5.222 -3.225 -7.005 1.00 98.94 79 THR A CA 1
ATOM 648 C C . THR A 1 79 ? 5.034 -2.590 -8.391 1.00 98.94 79 THR A C 1
ATOM 650 O O . THR A 1 79 ? 6.028 -2.295 -9.052 1.00 98.94 79 THR A O 1
ATOM 653 N N . SER A 1 80 ? 3.792 -2.417 -8.862 1.00 98.88 80 SER A N 1
ATOM 654 C CA . SER A 1 80 ? 3.469 -2.000 -10.237 1.00 98.88 80 SER A CA 1
ATOM 655 C C . SER A 1 80 ? 4.235 -0.738 -10.657 1.00 98.88 80 SER A C 1
ATOM 657 O O . SER A 1 80 ? 4.179 0.266 -9.957 1.00 98.88 80 SER A O 1
ATOM 659 N N . GLY A 1 81 ? 4.992 -0.783 -11.757 1.00 98.69 81 GLY A N 1
ATOM 660 C CA . GLY A 1 81 ? 5.767 0.363 -12.263 1.00 98.69 81 GLY A CA 1
ATOM 661 C C . GLY A 1 81 ? 6.763 1.016 -11.292 1.00 98.69 81 GLY A C 1
ATOM 662 O O . GLY A 1 81 ? 7.223 2.128 -11.541 1.00 98.69 81 GLY A O 1
ATOM 663 N N . ASN A 1 82 ? 7.117 0.360 -10.182 1.00 98.81 82 ASN A N 1
ATOM 664 C CA . ASN A 1 82 ? 8.078 0.871 -9.203 1.00 98.81 82 ASN A CA 1
ATOM 665 C C . ASN A 1 82 ? 9.079 -0.227 -8.813 1.00 98.81 82 ASN A C 1
ATOM 667 O O . ASN A 1 82 ? 9.145 -0.700 -7.677 1.00 98.81 82 ASN A O 1
ATOM 671 N N . PHE A 1 83 ? 9.862 -0.645 -9.807 1.00 98.81 83 PHE A N 1
ATOM 672 C CA . PHE A 1 83 ? 10.845 -1.727 -9.726 1.00 98.81 83 PHE A CA 1
ATOM 673 C C . PHE A 1 83 ? 12.149 -1.254 -9.066 1.00 98.81 83 PHE A C 1
ATOM 675 O O . PHE A 1 83 ? 13.218 -1.191 -9.680 1.00 98.81 83 PHE A O 1
ATOM 682 N N . ARG A 1 84 ? 12.058 -0.842 -7.796 1.00 98.88 84 ARG A N 1
ATOM 683 C CA . ARG A 1 84 ? 13.167 -0.241 -7.046 1.00 98.88 84 ARG A CA 1
ATOM 684 C C . ARG A 1 84 ? 13.393 -0.951 -5.717 1.00 98.88 84 ARG A C 1
ATOM 686 O O . ARG A 1 84 ? 12.606 -0.819 -4.786 1.00 98.88 84 ARG A O 1
ATOM 693 N N . THR A 1 85 ? 14.536 -1.628 -5.588 1.00 98.88 85 THR A N 1
ATOM 694 C CA . THR A 1 85 ? 14.903 -2.395 -4.380 1.00 98.88 85 THR A CA 1
ATOM 695 C C . THR A 1 85 ? 14.884 -1.550 -3.105 1.00 98.88 85 THR A C 1
ATOM 697 O O . THR A 1 85 ? 14.371 -1.992 -2.087 1.00 98.88 85 THR A O 1
ATOM 700 N N . GLN A 1 86 ? 15.383 -0.313 -3.145 1.00 98.88 86 GLN A N 1
ATOM 701 C CA . GLN A 1 86 ? 15.386 0.571 -1.975 1.00 98.88 86 GLN A CA 1
ATOM 702 C C . GLN A 1 86 ? 13.968 0.933 -1.518 1.00 98.88 86 GLN A C 1
ATOM 704 O O . GLN A 1 86 ? 13.708 0.948 -0.321 1.00 98.88 86 GLN A O 1
ATOM 709 N N . THR A 1 87 ? 13.055 1.181 -2.460 1.00 98.94 87 THR A N 1
ATOM 710 C CA . THR A 1 87 ? 11.648 1.475 -2.158 1.00 98.94 87 THR A CA 1
ATOM 711 C C . THR A 1 87 ? 10.938 0.241 -1.607 1.00 98.94 87 THR A C 1
ATOM 713 O O . THR A 1 87 ? 10.140 0.353 -0.683 1.00 98.94 87 THR A O 1
ATOM 716 N N . LEU A 1 88 ? 11.264 -0.950 -2.122 1.00 98.94 88 LEU A N 1
ATOM 717 C CA . LEU A 1 88 ? 10.770 -2.209 -1.568 1.00 98.94 88 LEU A CA 1
ATOM 718 C C . LEU A 1 88 ? 11.236 -2.423 -0.123 1.00 98.94 88 LEU A C 1
ATOM 720 O O . LEU A 1 88 ? 10.420 -2.761 0.727 1.00 98.94 88 LEU A O 1
ATOM 724 N N . ILE A 1 89 ? 12.519 -2.188 0.164 1.00 98.94 89 ILE A N 1
ATOM 725 C CA . ILE A 1 89 ? 13.074 -2.306 1.520 1.00 98.94 89 ILE A CA 1
ATOM 726 C C . ILE A 1 89 ? 12.397 -1.314 2.474 1.00 98.94 89 ILE A C 1
ATOM 728 O O . ILE A 1 89 ? 11.975 -1.720 3.552 1.00 98.94 89 ILE A O 1
ATOM 732 N N . ASP A 1 90 ? 12.258 -0.047 2.077 1.00 98.94 90 ASP A N 1
ATOM 733 C CA . ASP A 1 90 ? 11.552 0.979 2.859 1.00 98.94 90 ASP A CA 1
ATOM 734 C C . ASP A 1 90 ? 10.124 0.533 3.199 1.00 98.94 90 ASP A C 1
ATOM 736 O O . ASP A 1 90 ? 9.746 0.458 4.366 1.00 98.94 90 ASP A O 1
ATOM 740 N N . ALA A 1 91 ? 9.363 0.093 2.197 1.00 98.88 91 ALA A N 1
ATOM 741 C CA . ALA A 1 91 ? 8.012 -0.394 2.423 1.00 98.88 91 ALA A CA 1
ATOM 742 C C . ALA A 1 91 ? 7.967 -1.647 3.310 1.00 98.88 91 ALA A C 1
ATOM 744 O O . ALA A 1 91 ? 7.092 -1.754 4.164 1.00 98.88 91 ALA A O 1
ATOM 745 N N . MET A 1 92 ? 8.903 -2.589 3.158 1.00 98.88 92 MET A N 1
ATOM 746 C CA . MET A 1 92 ? 8.983 -3.762 4.035 1.00 98.88 92 MET A CA 1
ATOM 747 C C . MET A 1 92 ? 9.219 -3.373 5.498 1.00 98.88 92 MET A C 1
ATOM 749 O O . MET A 1 92 ? 8.707 -4.057 6.382 1.00 98.88 92 MET A O 1
ATOM 753 N N . LEU A 1 93 ? 9.964 -2.295 5.755 1.00 98.81 93 LEU A N 1
ATOM 754 C CA . LEU A 1 93 ? 10.214 -1.780 7.103 1.00 98.81 93 LEU A CA 1
ATOM 755 C C . LEU A 1 93 ? 9.035 -0.964 7.662 1.00 98.81 93 LEU A C 1
ATOM 757 O O . LEU A 1 93 ? 8.863 -0.933 8.878 1.00 98.81 93 LEU A O 1
ATOM 761 N N . GLU A 1 94 ? 8.215 -0.356 6.801 1.00 98.75 94 GLU A N 1
ATOM 762 C CA . GLU A 1 94 ? 7.066 0.476 7.198 1.00 98.75 94 GLU A CA 1
ATOM 763 C C . GLU A 1 94 ? 5.740 -0.306 7.303 1.00 98.75 94 GLU A C 1
ATOM 765 O O . GLU A 1 94 ? 5.078 -0.250 8.340 1.00 98.75 94 GLU A O 1
ATOM 770 N N . ILE A 1 95 ? 5.338 -1.049 6.259 1.00 98.69 95 ILE A N 1
ATOM 771 C CA . ILE A 1 95 ? 4.049 -1.780 6.202 1.00 98.69 95 ILE A CA 1
ATOM 772 C C . ILE A 1 95 ? 4.192 -3.297 6.420 1.00 98.69 95 ILE A C 1
ATOM 774 O O . ILE A 1 95 ? 3.211 -3.989 6.700 1.00 98.69 95 ILE A O 1
ATOM 778 N N . GLY A 1 96 ? 5.412 -3.829 6.305 1.00 98.75 96 GLY A N 1
ATOM 779 C CA . GLY A 1 96 ? 5.688 -5.261 6.409 1.00 98.75 96 GLY A CA 1
ATOM 780 C C . GLY A 1 96 ? 5.457 -6.030 5.104 1.00 98.75 96 GLY A C 1
ATOM 781 O O . GLY A 1 96 ? 4.532 -5.766 4.337 1.00 98.75 96 GLY A O 1
ATOM 782 N N . ALA A 1 97 ? 6.287 -7.049 4.864 1.00 98.88 97 ALA A N 1
ATOM 783 C CA . ALA A 1 97 ? 6.250 -7.853 3.637 1.00 98.88 97 ALA A CA 1
ATOM 784 C C . ALA A 1 97 ? 4.912 -8.575 3.390 1.00 98.88 97 ALA A C 1
ATOM 786 O O . ALA A 1 97 ? 4.577 -8.867 2.247 1.00 98.88 97 ALA A O 1
ATOM 787 N N . ASP A 1 98 ? 4.126 -8.845 4.435 1.00 98.88 98 ASP A N 1
ATOM 788 C CA . ASP A 1 98 ? 2.832 -9.542 4.337 1.00 98.88 98 ASP A CA 1
ATOM 789 C C . ASP A 1 98 ? 1.751 -8.697 3.639 1.00 98.88 98 ASP A C 1
ATOM 791 O O . ASP A 1 98 ? 0.700 -9.211 3.252 1.00 98.88 98 ASP A O 1
ATOM 795 N N . ARG A 1 99 ? 2.011 -7.396 3.459 1.00 98.88 99 ARG A N 1
ATOM 796 C CA . ARG A 1 99 ? 1.101 -6.436 2.821 1.00 98.88 99 ARG A CA 1
ATOM 797 C C . ARG A 1 99 ? 1.600 -5.907 1.485 1.00 98.88 99 ARG A C 1
ATOM 799 O O . ARG A 1 99 ? 1.007 -4.984 0.932 1.00 98.88 99 ARG A O 1
ATOM 806 N N . ILE A 1 100 ? 2.657 -6.508 0.948 1.00 98.94 100 ILE A N 1
ATOM 807 C CA . ILE A 1 100 ? 3.224 -6.155 -0.353 1.00 98.94 100 ILE A CA 1
ATOM 808 C C . ILE A 1 100 ? 2.915 -7.279 -1.344 1.00 98.94 100 ILE A C 1
ATOM 810 O O . ILE A 1 100 ? 3.037 -8.461 -1.016 1.00 98.94 100 ILE A O 1
ATOM 814 N N . LE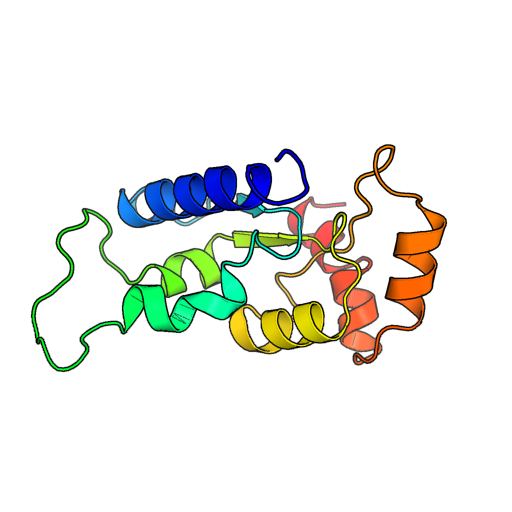U A 1 101 ? 2.494 -6.911 -2.552 1.00 98.94 101 LEU A N 1
ATOM 815 C CA . LEU A 1 101 ? 2.134 -7.819 -3.640 1.00 98.94 101 LEU A CA 1
ATOM 816 C C . LEU A 1 101 ? 2.993 -7.522 -4.874 1.00 98.94 101 LEU A C 1
ATOM 818 O O . LEU A 1 101 ? 3.212 -6.364 -5.226 1.00 98.94 101 LEU A O 1
ATOM 822 N N . PHE A 1 102 ? 3.436 -8.550 -5.585 1.00 98.94 102 PHE A N 1
ATOM 823 C CA . PHE A 1 102 ? 4.030 -8.362 -6.904 1.00 98.94 102 PHE A CA 1
ATOM 824 C C . PHE A 1 102 ? 2.961 -7.926 -7.917 1.00 98.94 102 PHE A C 1
ATOM 826 O O . PHE A 1 102 ? 1.841 -8.442 -7.930 1.00 98.94 102 PHE A O 1
ATOM 833 N N . SER A 1 103 ? 3.295 -6.965 -8.772 1.00 98.94 103 SER A N 1
ATOM 834 C CA . SER A 1 103 ? 2.495 -6.536 -9.926 1.00 98.94 103 SER A CA 1
ATOM 835 C C . SER A 1 103 ? 3.379 -5.816 -10.942 1.00 98.94 103 SER A C 1
ATOM 837 O O . SER A 1 103 ? 4.407 -5.247 -10.573 1.00 98.94 103 SER A O 1
ATOM 839 N N . THR A 1 104 ? 2.970 -5.833 -12.214 1.00 98.88 104 THR A N 1
ATOM 840 C CA . THR A 1 104 ? 3.776 -5.295 -13.322 1.00 98.88 104 THR A CA 1
ATOM 841 C C . THR A 1 104 ? 3.308 -3.924 -13.801 1.00 98.88 104 THR A C 1
ATOM 843 O O . THR A 1 104 ? 4.144 -3.051 -13.960 1.00 98.88 104 THR A O 1
ATOM 846 N N . ASP A 1 105 ? 1.997 -3.702 -13.940 1.00 98.62 105 ASP A N 1
ATOM 847 C CA . ASP A 1 105 ? 1.403 -2.587 -14.713 1.00 98.62 105 ASP A CA 1
ATOM 848 C C . ASP A 1 105 ? 1.436 -2.780 -16.247 1.00 98.62 105 ASP A C 1
ATOM 850 O O . ASP A 1 105 ? 1.445 -1.828 -17.027 1.00 98.62 105 ASP A O 1
ATOM 854 N N . TRP A 1 106 ? 1.448 -4.031 -16.720 1.00 98.38 106 TRP A N 1
ATOM 855 C CA . TRP A 1 106 ? 1.276 -4.326 -18.149 1.00 98.38 106 TRP A CA 1
ATOM 856 C C . TRP A 1 106 ? -0.091 -3.811 -18.658 1.00 98.38 106 TRP A C 1
ATOM 858 O O . TRP A 1 106 ? -1.106 -4.072 -18.003 1.00 98.38 106 TRP A O 1
ATOM 868 N N . PRO A 1 107 ? -0.173 -3.144 -19.831 1.00 98.38 107 PRO A N 1
ATOM 869 C CA . PRO A 1 107 ? 0.855 -3.021 -20.872 1.00 98.38 107 PRO A CA 1
ATOM 870 C C . PRO A 1 107 ? 1.694 -1.737 -20.840 1.00 98.38 107 PRO A C 1
ATOM 872 O O . PRO A 1 107 ? 2.394 -1.455 -21.809 1.00 98.38 107 PRO A O 1
ATOM 875 N N . PHE A 1 108 ? 1.611 -0.939 -19.776 1.00 98.38 108 PHE A N 1
ATOM 876 C CA . PHE A 1 108 ? 2.404 0.287 -19.662 1.00 98.38 108 PHE A CA 1
ATOM 877 C C . PHE A 1 108 ? 3.856 -0.008 -19.282 1.00 98.38 108 PHE A C 1
ATOM 879 O O . PHE A 1 108 ? 4.757 0.692 -19.735 1.00 98.38 108 PHE A O 1
ATOM 886 N N . GLU A 1 109 ? 4.066 -1.077 -18.514 1.00 98.50 109 GLU A N 1
ATOM 887 C CA . GLU A 1 109 ? 5.377 -1.604 -18.151 1.00 98.50 109 GLU A CA 1
ATOM 888 C C . GLU A 1 109 ? 5.558 -3.032 -18.665 1.00 98.50 109 GLU A C 1
ATOM 890 O O . GLU A 1 109 ? 4.641 -3.860 -18.630 1.00 98.50 109 GLU A O 1
ATOM 895 N N . ASN A 1 110 ? 6.770 -3.328 -19.128 1.00 98.69 110 ASN A N 1
ATOM 896 C CA . ASN A 1 110 ? 7.143 -4.639 -19.641 1.00 98.69 110 ASN A CA 1
ATOM 897 C C . ASN A 1 110 ? 7.118 -5.704 -18.534 1.00 98.69 110 ASN A C 1
ATOM 899 O O . ASN A 1 110 ? 7.620 -5.495 -17.428 1.00 98.69 110 ASN A O 1
ATOM 903 N N . ILE A 1 111 ? 6.564 -6.877 -18.851 1.00 98.88 111 ILE A N 1
ATOM 904 C CA . ILE A 1 111 ? 6.482 -7.998 -17.904 1.00 98.88 111 ILE A CA 1
ATOM 905 C C . ILE A 1 111 ? 7.884 -8.475 -17.506 1.00 98.88 111 ILE A C 1
ATOM 907 O O . ILE A 1 111 ? 8.124 -8.723 -16.326 1.00 98.88 111 ILE A O 1
ATOM 911 N N . ASP A 1 112 ? 8.803 -8.568 -18.468 1.00 98.75 112 ASP A N 1
ATOM 912 C CA . ASP A 1 112 ? 10.194 -8.979 -18.260 1.00 98.75 112 ASP A CA 1
ATOM 913 C C . ASP A 1 112 ? 10.947 -8.011 -17.341 1.00 98.75 112 ASP A C 1
ATOM 915 O O . ASP A 1 112 ? 11.580 -8.457 -16.392 1.00 98.75 112 ASP A O 1
ATOM 919 N N . HIS A 1 113 ? 10.779 -6.694 -17.507 1.00 98.81 113 HIS A N 1
ATOM 920 C CA . HIS A 1 113 ? 11.402 -5.712 -16.610 1.00 98.81 113 HIS A CA 1
ATOM 921 C C . HIS A 1 113 ? 10.985 -5.913 -15.145 1.00 98.81 113 HIS A C 1
ATOM 923 O O . HIS A 1 113 ? 11.818 -5.844 -14.240 1.00 98.81 113 HIS A O 1
ATOM 929 N N . ALA A 1 114 ? 9.693 -6.160 -14.912 1.00 98.88 114 ALA A N 1
ATOM 930 C CA . ALA A 1 114 ? 9.161 -6.393 -13.576 1.00 98.88 114 ALA A CA 1
ATOM 931 C C . ALA A 1 114 ? 9.665 -7.719 -12.987 1.00 98.88 114 ALA A C 1
ATOM 933 O O . ALA A 1 114 ? 10.084 -7.756 -11.829 1.00 98.88 114 ALA A O 1
ATOM 934 N N . ALA A 1 115 ? 9.610 -8.796 -13.776 1.00 98.75 115 ALA A N 1
ATOM 935 C CA . ALA A 1 115 ? 10.005 -10.135 -13.354 1.00 98.75 115 ALA A CA 1
ATOM 936 C C . ALA A 1 115 ? 11.509 -10.214 -13.055 1.00 98.75 115 ALA A C 1
ATOM 938 O O . ALA A 1 115 ? 11.881 -10.608 -11.954 1.00 98.75 115 ALA A O 1
ATOM 939 N N . ASP A 1 116 ? 12.360 -9.739 -13.968 1.00 98.81 116 ASP A N 1
ATOM 940 C CA . ASP A 1 116 ? 13.819 -9.774 -13.813 1.00 98.81 116 ASP A CA 1
ATOM 941 C C . ASP A 1 116 ? 14.275 -8.969 -12.586 1.00 98.81 116 ASP A C 1
ATOM 943 O O . ASP A 1 116 ? 15.145 -9.400 -11.819 1.00 98.81 116 ASP A O 1
ATOM 947 N N . TRP A 1 117 ? 13.664 -7.802 -12.349 1.00 98.88 117 TRP A N 1
ATOM 948 C CA . TRP A 1 117 ? 13.912 -7.037 -11.128 1.00 98.88 117 TRP A CA 1
ATOM 949 C C . TRP A 1 117 ? 13.462 -7.802 -9.881 1.00 98.88 117 TRP A C 1
ATOM 951 O O . TRP A 1 117 ? 14.206 -7.880 -8.899 1.00 98.88 117 TRP A O 1
ATOM 961 N N . PHE A 1 118 ? 12.247 -8.348 -9.892 1.00 98.88 118 PHE A N 1
ATOM 962 C CA . PHE A 1 118 ? 11.688 -8.999 -8.715 1.00 98.88 118 PHE A CA 1
ATOM 963 C C . PHE A 1 118 ? 12.418 -10.300 -8.367 1.00 98.88 118 PHE A C 1
ATOM 965 O O . PHE A 1 118 ? 12.566 -10.609 -7.186 1.00 98.88 118 PHE A O 1
ATOM 972 N N . ASP A 1 119 ? 12.956 -11.017 -9.350 1.00 98.69 119 ASP A N 1
ATOM 973 C CA . ASP A 1 119 ? 13.776 -12.211 -9.132 1.00 98.69 119 ASP A CA 1
ATOM 974 C C . ASP A 1 119 ? 15.154 -11.870 -8.542 1.00 98.69 119 ASP A C 1
ATOM 976 O O . ASP A 1 119 ? 15.725 -12.661 -7.791 1.00 98.69 119 ASP A O 1
ATOM 980 N N . THR A 1 120 ? 15.678 -10.669 -8.809 1.00 98.44 120 THR A N 1
ATOM 981 C CA . THR A 1 120 ? 17.033 -10.257 -8.396 1.00 98.44 120 THR A CA 1
ATOM 982 C C . THR A 1 120 ? 17.074 -9.272 -7.223 1.00 98.44 120 THR A C 1
ATOM 984 O O . THR A 1 120 ? 18.147 -9.011 -6.670 1.00 98.44 120 THR A O 1
ATOM 987 N N . THR A 1 121 ? 15.931 -8.731 -6.788 1.00 98.44 121 THR A N 1
ATOM 988 C CA . THR A 1 121 ? 15.882 -7.782 -5.667 1.00 98.44 121 THR A CA 1
ATOM 989 C C . THR A 1 121 ? 16.356 -8.415 -4.349 1.00 98.44 121 THR A C 1
ATOM 991 O O . THR A 1 121 ? 16.136 -9.602 -4.084 1.00 98.44 121 THR A O 1
ATOM 994 N N . THR A 1 122 ? 17.048 -7.623 -3.523 1.00 98.19 122 THR A N 1
ATOM 995 C CA . THR A 1 122 ? 17.778 -8.074 -2.325 1.00 98.19 122 THR A CA 1
ATOM 996 C C . THR A 1 122 ? 16.860 -8.209 -1.107 1.00 98.19 122 THR A C 1
ATOM 998 O O . THR A 1 122 ? 16.909 -7.401 -0.182 1.00 98.19 122 THR A O 1
ATOM 1001 N N . ILE A 1 123 ? 16.021 -9.243 -1.113 1.00 98.69 123 ILE A N 1
ATOM 1002 C CA . ILE A 1 123 ? 15.124 -9.621 -0.010 1.00 98.69 123 ILE A CA 1
ATOM 1003 C C . ILE A 1 123 ? 15.307 -11.099 0.347 1.00 98.69 123 ILE A C 1
ATOM 1005 O O . ILE A 1 123 ? 15.980 -11.840 -0.369 1.00 98.69 123 ILE A O 1
ATOM 1009 N N . SER A 1 124 ? 14.721 -11.538 1.463 1.00 98.62 124 SER A N 1
ATOM 1010 C CA . SER A 1 124 ? 14.732 -12.958 1.820 1.00 98.62 124 SER A CA 1
ATOM 1011 C C . SER A 1 124 ? 13.893 -13.778 0.832 1.00 98.62 124 SER A C 1
ATOM 1013 O O . SER A 1 124 ? 12.871 -13.306 0.335 1.00 98.62 124 SER A O 1
ATOM 1015 N N . GLU A 1 125 ? 14.267 -15.034 0.590 1.00 98.62 125 GLU A N 1
ATOM 1016 C CA . GLU A 1 125 ? 13.480 -15.926 -0.278 1.00 98.62 125 GLU A CA 1
ATOM 1017 C C . GLU A 1 125 ? 12.073 -16.196 0.277 1.00 98.62 125 GLU A C 1
ATOM 1019 O O . GLU A 1 125 ? 11.115 -16.357 -0.480 1.00 98.62 125 GLU A O 1
ATOM 1024 N N . ALA A 1 126 ? 11.918 -16.174 1.605 1.00 98.69 126 ALA A N 1
ATOM 1025 C CA . ALA A 1 126 ? 10.612 -16.272 2.246 1.00 98.69 126 ALA A CA 1
ATOM 1026 C C . ALA A 1 126 ? 9.723 -15.064 1.903 1.00 98.69 126 ALA A C 1
ATOM 1028 O O . ALA A 1 126 ? 8.556 -15.238 1.552 1.00 98.69 126 ALA A O 1
ATOM 1029 N N . ASP A 1 127 ? 10.265 -13.844 1.954 1.00 98.88 127 ASP A N 1
ATOM 1030 C CA . ASP A 1 127 ? 9.524 -12.640 1.569 1.00 98.88 127 ASP A CA 1
ATOM 1031 C C . ASP A 1 127 ? 9.282 -12.580 0.059 1.00 98.88 127 ASP A C 1
ATOM 1033 O O . ASP A 1 127 ? 8.187 -12.204 -0.356 1.00 98.88 127 ASP A O 1
ATOM 1037 N N . ARG A 1 128 ? 10.232 -13.038 -0.768 1.00 98.88 128 ARG A N 1
ATOM 1038 C CA . ARG A 1 128 ? 10.041 -13.154 -2.223 1.00 98.88 128 ARG A CA 1
ATOM 1039 C C . ARG A 1 128 ? 8.860 -14.064 -2.556 1.00 98.88 128 ARG A C 1
ATOM 1041 O O . ARG A 1 128 ? 8.001 -13.682 -3.348 1.00 98.88 128 ARG A O 1
ATOM 1048 N N . ALA A 1 129 ? 8.752 -15.221 -1.900 1.00 98.75 129 ALA A N 1
ATOM 1049 C CA . ALA A 1 129 ? 7.624 -16.137 -2.077 1.00 98.75 129 ALA A CA 1
ATOM 1050 C C . ALA A 1 129 ? 6.285 -15.533 -1.610 1.00 98.75 129 ALA A C 1
ATOM 1052 O O . ALA A 1 129 ? 5.250 -15.733 -2.260 1.00 98.75 129 ALA A O 1
ATOM 1053 N N . LYS A 1 130 ? 6.301 -14.767 -0.510 1.00 98.88 130 LYS A N 1
ATOM 1054 C CA . LYS A 1 130 ? 5.117 -14.056 -0.011 1.00 98.88 130 LYS A CA 1
ATOM 1055 C C . LYS A 1 130 ? 4.622 -13.008 -0.990 1.00 98.88 130 LYS A C 1
ATOM 1057 O O . LYS A 1 130 ? 3.484 -13.091 -1.457 1.00 98.88 130 LYS A O 1
ATOM 1062 N N . ILE A 1 131 ? 5.500 -12.075 -1.337 1.00 98.94 131 ILE A N 1
ATOM 1063 C CA . ILE A 1 131 ? 5.189 -10.930 -2.187 1.00 98.94 131 ILE A CA 1
ATOM 1064 C C . ILE A 1 131 ? 4.856 -11.397 -3.607 1.00 98.94 131 ILE A C 1
ATOM 1066 O O . ILE A 1 131 ? 3.865 -10.959 -4.184 1.00 98.94 131 ILE A O 1
ATOM 1070 N N . GLY A 1 132 ? 5.624 -12.348 -4.144 1.00 98.88 132 GLY A N 1
ATOM 1071 C CA . GLY A 1 132 ? 5.451 -12.870 -5.499 1.00 98.88 132 GLY A CA 1
ATOM 1072 C C . GLY A 1 132 ? 4.219 -13.750 -5.691 1.00 98.88 132 GLY A C 1
ATOM 1073 O O . GLY A 1 132 ? 3.785 -13.955 -6.825 1.00 98.88 132 GLY A O 1
ATOM 1074 N N . ARG A 1 133 ? 3.651 -14.315 -4.613 1.00 98.81 133 ARG A N 1
ATOM 1075 C CA . ARG A 1 133 ? 2.560 -15.290 -4.741 1.00 98.81 133 ARG A CA 1
ATOM 1076 C C . ARG A 1 133 ? 1.629 -15.366 -3.540 1.00 98.81 133 ARG A C 1
ATOM 1078 O O . ARG A 1 133 ? 0.427 -15.157 -3.702 1.00 98.81 133 ARG A O 1
ATOM 1085 N N . THR A 1 134 ? 2.118 -15.775 -2.367 1.00 98.81 134 THR A N 1
ATOM 1086 C CA . THR A 1 134 ? 1.206 -16.277 -1.322 1.00 98.81 134 THR A CA 1
ATOM 1087 C C . THR A 1 134 ? 0.334 -15.187 -0.713 1.00 98.81 134 THR A C 1
ATOM 1089 O O . THR A 1 134 ? -0.810 -15.476 -0.378 1.00 98.81 134 THR A O 1
ATOM 1092 N N . ASN A 1 135 ? 0.806 -13.939 -0.639 1.00 98.88 135 ASN A N 1
ATOM 1093 C CA . ASN A 1 135 ? -0.006 -12.820 -0.157 1.00 98.88 135 ASN A CA 1
ATOM 1094 C C . ASN A 1 135 ? -1.233 -12.595 -1.051 1.00 98.88 135 ASN A C 1
ATOM 1096 O O . ASN A 1 135 ? -2.352 -12.504 -0.551 1.00 98.88 135 ASN A O 1
ATOM 1100 N N . ALA A 1 136 ? -1.042 -12.579 -2.375 1.00 98.81 136 ALA A N 1
ATOM 1101 C CA . ALA A 1 136 ? -2.137 -12.417 -3.330 1.00 98.81 136 ALA A CA 1
ATOM 1102 C C . ALA A 1 136 ? -3.111 -13.602 -3.263 1.00 98.81 136 ALA A C 1
ATOM 1104 O O . ALA A 1 136 ? -4.322 -13.402 -3.216 1.00 98.81 136 ALA A O 1
ATOM 1105 N N . LYS A 1 137 ? -2.587 -14.833 -3.177 1.00 98.69 137 LYS A N 1
ATOM 1106 C CA . LYS A 1 137 ? -3.409 -16.037 -2.993 1.00 98.69 137 LYS A CA 1
ATOM 1107 C C . LYS A 1 137 ? -4.323 -15.938 -1.772 1.00 98.69 137 LYS A C 1
ATOM 1109 O O . LYS A 1 137 ? -5.522 -16.172 -1.875 1.00 98.69 137 LYS A O 1
ATOM 1114 N N . LEU A 1 138 ? -3.763 -15.538 -0.630 1.00 98.44 138 LEU A N 1
ATOM 1115 C CA . LEU A 1 138 ? -4.514 -15.378 0.614 1.00 98.44 138 LEU A CA 1
ATOM 1116 C C . LEU A 1 138 ? -5.540 -14.243 0.532 1.00 98.44 138 LEU A C 1
ATOM 1118 O O . LEU A 1 138 ? -6.666 -14.417 0.989 1.00 98.44 138 LEU A O 1
ATOM 1122 N N . LEU A 1 139 ? -5.174 -13.102 -0.059 1.00 98.44 139 LEU A N 1
ATOM 1123 C CA . LEU A 1 139 ? -6.055 -11.938 -0.161 1.00 98.44 139 LEU A CA 1
ATOM 1124 C C . LEU A 1 139 ? -7.252 -12.184 -1.090 1.00 98.44 139 LEU A C 1
ATOM 1126 O O . LEU A 1 139 ? -8.365 -11.772 -0.773 1.00 98.44 139 LEU A O 1
ATOM 1130 N N . PHE A 1 140 ? -7.027 -12.854 -2.223 1.00 98.19 140 PHE A N 1
ATOM 1131 C CA . PHE A 1 140 ? -8.053 -13.093 -3.242 1.00 98.19 140 PHE A CA 1
ATOM 1132 C C . PHE A 1 140 ? -8.731 -14.467 -3.144 1.00 98.19 140 PHE A C 1
ATOM 1134 O O . PHE A 1 140 ? -9.666 -14.729 -3.897 1.00 98.19 140 PHE A O 1
ATOM 1141 N N . GLY A 1 141 ? -8.294 -15.340 -2.232 1.00 97.44 141 GLY A N 1
ATOM 1142 C CA . GLY A 1 141 ? -8.882 -16.670 -2.042 1.00 97.44 141 GLY A CA 1
ATOM 1143 C C . GLY A 1 141 ? -8.652 -17.629 -3.217 1.00 97.44 141 GLY A C 1
ATOM 1144 O O . GLY A 1 141 ? -9.542 -18.417 -3.536 1.00 97.44 141 GLY A O 1
ATOM 1145 N N . ILE A 1 142 ? -7.481 -17.550 -3.860 1.00 92.88 142 ILE A N 1
ATOM 1146 C CA . ILE A 1 142 ? -7.070 -18.382 -5.013 1.00 92.88 142 ILE A CA 1
ATOM 1147 C C . ILE A 1 142 ? -5.897 -19.305 -4.673 1.00 92.88 142 ILE A C 1
ATOM 1149 O O . ILE A 1 142 ? -5.199 -19.047 -3.669 1.00 92.88 142 ILE A O 1
#

Organism: NCBI:txid158890

pLDDT: mean 98.12, std 2.29, range [77.19, 98.94]

Secondary structure (DSSP, 8-state):
-IIIIIHHHHHHHHHHHHHHTTHHHH-TT--EEESTTTTTHHHHHHHHHHTTTTS-----SS-SS-HHHHHHHHEEEE-TT---HHHHHHHHHHT-GGGEE----TTTS-HHHHHHHHHHSSS-HHHHHIIIIIHHHHHHT-

Radius of gyration: 15.79 Å; chains: 1; bounding box: 35×38×43 Å